Protein AF-A0AAF0U3X6-F1 (afdb_monomer)

Structure (mmCIF, N/CA/C/O backbone):
data_AF-A0AAF0U3X6-F1
#
_entry.id   AF-A0AAF0U3X6-F1
#
loop_
_atom_site.group_PDB
_atom_site.id
_atom_site.type_symbol
_atom_site.label_atom_id
_atom_site.label_alt_id
_atom_site.label_comp_id
_atom_site.label_asym_id
_atom_site.label_entity_id
_atom_site.label_seq_id
_atom_site.pdbx_PDB_ins_code
_atom_site.Cartn_x
_atom_site.Cartn_y
_atom_site.Cartn_z
_atom_site.occupancy
_atom_site.B_iso_or_equiv
_atom_site.auth_seq_id
_atom_site.auth_comp_id
_atom_site.auth_asym_id
_atom_site.auth_atom_id
_atom_site.pdbx_PDB_model_num
ATOM 1 N N . ILE A 1 1 ? 3.322 -5.141 -9.327 1.00 77.50 1 ILE A N 1
ATOM 2 C CA . ILE A 1 1 ? 2.158 -4.345 -8.854 1.00 77.50 1 ILE A CA 1
ATOM 3 C C . ILE A 1 1 ? 1.237 -5.150 -7.922 1.00 77.50 1 ILE A C 1
ATOM 5 O O . ILE A 1 1 ? 1.153 -4.743 -6.769 1.00 77.50 1 ILE A O 1
ATOM 9 N N . PRO A 1 2 ? 0.627 -6.298 -8.307 1.00 89.88 2 PRO A N 1
ATOM 10 C CA . PRO A 1 2 ? -0.294 -7.027 -7.414 1.00 89.88 2 PRO A CA 1
ATOM 11 C C . PRO A 1 2 ? 0.332 -7.448 -6.077 1.00 89.88 2 PRO A C 1
ATOM 13 O O . PRO A 1 2 ? -0.291 -7.301 -5.031 1.00 89.88 2 PRO A O 1
ATOM 16 N N . GLY A 1 3 ? 1.597 -7.887 -6.099 1.00 92.31 3 GLY A N 1
ATOM 17 C CA . GLY A 1 3 ? 2.333 -8.237 -4.881 1.00 92.31 3 GLY A CA 1
ATOM 18 C C . GLY A 1 3 ? 2.521 -7.056 -3.921 1.00 92.31 3 GLY A C 1
ATOM 19 O O . GLY A 1 3 ? 2.275 -7.204 -2.731 1.00 92.31 3 GLY A O 1
ATOM 20 N N . ALA A 1 4 ? 2.885 -5.872 -4.426 1.00 92.50 4 ALA A N 1
ATOM 21 C CA . ALA A 1 4 ? 3.073 -4.688 -3.584 1.00 92.50 4 ALA A CA 1
ATOM 22 C C . ALA A 1 4 ? 1.753 -4.232 -2.934 1.00 92.50 4 ALA A C 1
ATOM 24 O O . ALA A 1 4 ? 1.737 -3.895 -1.752 1.00 92.50 4 ALA A O 1
ATOM 25 N N . ILE A 1 5 ? 0.637 -4.305 -3.673 1.00 93.75 5 ILE A N 1
ATOM 26 C CA . ILE A 1 5 ? -0.707 -4.009 -3.149 1.00 93.75 5 ILE A CA 1
ATOM 27 C C . ILE A 1 5 ? -1.077 -4.996 -2.039 1.00 93.75 5 ILE A C 1
ATOM 29 O O . ILE A 1 5 ? -1.481 -4.577 -0.955 1.00 93.75 5 ILE A O 1
ATOM 33 N N . TRP A 1 6 ? -0.906 -6.299 -2.289 1.00 97.44 6 TRP A N 1
ATOM 34 C CA . TRP A 1 6 ? -1.184 -7.341 -1.300 1.00 97.44 6 TRP A CA 1
ATOM 35 C C . TRP A 1 6 ? -0.400 -7.114 -0.005 1.00 97.44 6 TRP A C 1
ATOM 37 O O . TRP A 1 6 ? -0.982 -7.110 1.079 1.00 97.44 6 TRP A O 1
ATOM 47 N N . TRP A 1 7 ? 0.905 -6.858 -0.112 1.00 96.69 7 TRP A N 1
ATOM 48 C CA . TRP A 1 7 ? 1.764 -6.613 1.044 1.00 96.69 7 TRP A CA 1
ATOM 49 C C . TRP A 1 7 ? 1.421 -5.328 1.795 1.00 96.69 7 TRP A C 1
ATOM 51 O O . TRP A 1 7 ? 1.399 -5.340 3.026 1.00 96.69 7 TRP A O 1
ATOM 61 N N . ALA A 1 8 ? 1.117 -4.235 1.091 1.00 96.44 8 ALA A N 1
ATOM 62 C CA . ALA A 1 8 ? 0.713 -2.983 1.726 1.00 96.44 8 ALA A CA 1
ATOM 63 C C . ALA A 1 8 ? -0.590 -3.144 2.528 1.00 96.44 8 ALA A C 1
ATOM 65 O O . ALA A 1 8 ? -0.670 -2.692 3.671 1.00 96.44 8 ALA A O 1
ATOM 66 N N . VAL A 1 9 ? -1.583 -3.846 1.969 1.00 96.75 9 VAL A N 1
ATOM 67 C CA . VAL A 1 9 ? -2.855 -4.135 2.651 1.00 96.75 9 VAL A CA 1
ATOM 68 C C . VAL A 1 9 ? -2.657 -5.091 3.826 1.00 96.75 9 VAL A C 1
ATOM 70 O O . VAL A 1 9 ? -3.221 -4.871 4.898 1.00 96.75 9 VAL A O 1
ATOM 73 N N . TRP A 1 10 ? -1.846 -6.137 3.653 1.00 97.88 10 TRP A N 1
ATOM 74 C CA . TRP A 1 10 ? -1.513 -7.074 4.726 1.00 97.88 10 TRP A CA 1
ATOM 75 C C . TRP A 1 10 ? -0.843 -6.360 5.905 1.00 97.88 10 TRP A C 1
ATOM 77 O O . TRP A 1 10 ? -1.251 -6.555 7.049 1.00 97.88 10 TRP A O 1
ATOM 87 N N . LYS A 1 11 ? 0.128 -5.478 5.630 1.00 97.12 11 LYS A N 1
ATOM 88 C CA . LYS A 1 11 ? 0.819 -4.695 6.660 1.00 97.12 11 LYS A CA 1
ATOM 89 C C . LYS A 1 11 ? -0.147 -3.783 7.413 1.00 97.12 11 LYS A C 1
ATOM 91 O O . LYS A 1 11 ? -0.167 -3.825 8.636 1.00 97.12 11 LYS A O 1
ATOM 96 N N . GLU A 1 12 ? -0.983 -3.025 6.701 1.00 97.69 12 GLU A N 1
ATOM 97 C CA . GLU A 1 12 ? -1.982 -2.147 7.327 1.00 97.69 12 GLU A CA 1
ATOM 98 C C . GLU A 1 12 ? -2.951 -2.929 8.222 1.00 97.69 12 GLU A C 1
ATOM 100 O O . GLU A 1 12 ? -3.220 -2.526 9.351 1.00 97.69 12 GLU A O 1
ATOM 105 N N . ARG A 1 13 ? -3.446 -4.081 7.754 1.00 97.44 13 ARG A N 1
ATOM 106 C CA . ARG A 1 13 ? -4.317 -4.945 8.558 1.00 97.44 13 ARG A CA 1
ATOM 107 C C . ARG A 1 13 ? -3.644 -5.411 9.845 1.00 97.44 13 ARG A C 1
ATOM 109 O O . ARG A 1 13 ? -4.276 -5.374 10.895 1.00 97.44 13 ARG A O 1
ATOM 116 N N . ASN A 1 14 ? -2.391 -5.853 9.773 1.00 98.12 14 ASN A N 1
ATOM 1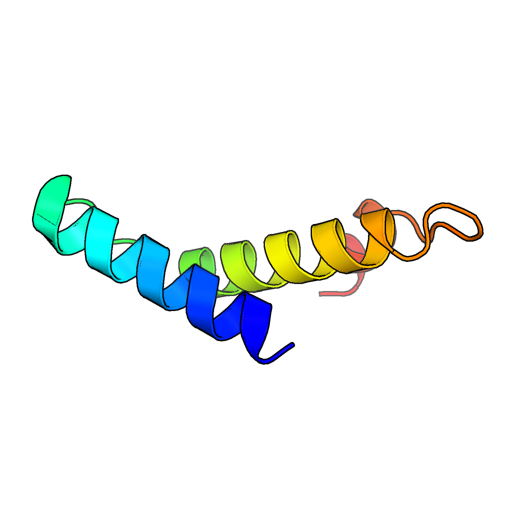17 C CA . ASN A 1 14 ? -1.676 -6.311 10.961 1.00 98.12 14 ASN A CA 1
ATOM 118 C C . ASN A 1 14 ? -1.416 -5.172 11.941 1.00 98.12 14 ASN A C 1
ATOM 120 O O . ASN A 1 14 ? -1.646 -5.353 13.131 1.00 98.12 14 ASN A O 1
ATOM 124 N N . SER A 1 15 ? -1.031 -3.991 11.461 1.00 97.94 15 SER A N 1
ATOM 125 C CA . SER A 1 15 ? -0.837 -2.842 12.345 1.00 97.94 15 SER A CA 1
ATOM 126 C C . SER A 1 15 ? -2.140 -2.417 13.034 1.00 97.94 15 SER A C 1
ATOM 128 O O . SER A 1 15 ? -2.122 -2.109 14.223 1.00 97.94 15 SER A O 1
ATOM 130 N N . ARG A 1 16 ? -3.300 -2.517 12.368 1.00 96.88 16 ARG A N 1
ATOM 131 C CA . ARG A 1 16 ? -4.601 -2.302 13.032 1.00 96.88 16 ARG A CA 1
ATOM 132 C C . ARG A 1 16 ? -4.898 -3.363 14.092 1.00 96.88 16 ARG A C 1
ATOM 134 O O . ARG A 1 16 ? -5.325 -3.021 15.188 1.00 96.88 16 ARG A O 1
ATOM 141 N N . CYS A 1 17 ? -4.684 -4.640 13.773 1.00 97.56 17 CYS A N 1
ATOM 142 C CA . CYS A 1 17 ? -5.043 -5.755 14.655 1.00 97.56 17 CYS A CA 1
ATOM 143 C C . CYS A 1 17 ? -4.104 -5.925 15.856 1.00 97.56 17 CYS A C 1
ATOM 145 O O . CYS A 1 17 ? -4.568 -6.284 16.933 1.00 97.56 17 CYS A O 1
ATOM 147 N N . PHE A 1 18 ? -2.802 -5.714 15.668 1.00 98.06 18 PHE A N 1
ATOM 148 C CA . PHE A 1 18 ? -1.778 -6.060 16.658 1.00 98.06 18 PHE A CA 1
ATOM 149 C C . PHE A 1 18 ? -1.101 -4.842 17.285 1.00 98.06 18 PHE A C 1
ATOM 151 O O . PHE A 1 18 ? -0.562 -4.953 18.381 1.00 98.06 18 PHE A O 1
ATOM 158 N N . GLU A 1 19 ? -1.140 -3.687 16.619 1.00 97.25 19 GLU A N 1
ATOM 159 C CA . GLU A 1 19 ? -0.462 -2.468 17.082 1.00 97.25 19 GLU A CA 1
ATOM 160 C C . GLU A 1 19 ? -1.450 -1.331 17.395 1.00 97.25 19 GLU A C 1
ATOM 162 O O . GLU A 1 19 ? -1.045 -0.295 17.913 1.00 97.25 19 GLU A O 1
ATOM 167 N N . SER A 1 20 ? -2.747 -1.502 17.097 1.00 96.81 20 SER A N 1
ATOM 168 C CA . SER A 1 20 ? -3.771 -0.450 17.201 1.00 96.81 20 SER A CA 1
ATOM 169 C C . SER A 1 20 ? -3.418 0.827 16.416 1.00 96.81 20 SER A C 1
ATOM 171 O O . SER A 1 20 ? -3.866 1.926 16.754 1.00 96.81 20 SER A O 1
ATOM 173 N N . ILE A 1 21 ? -2.618 0.694 15.355 1.00 96.62 21 ILE A N 1
ATOM 174 C CA . ILE A 1 21 ? -2.245 1.794 14.466 1.00 96.62 21 ILE A CA 1
ATOM 175 C C . ILE A 1 21 ? -3.183 1.776 13.264 1.00 96.62 21 ILE A C 1
ATOM 177 O O . ILE A 1 21 ? -3.257 0.784 12.540 1.00 96.62 21 ILE A O 1
ATOM 181 N N . GLU A 1 22 ? -3.845 2.901 13.009 1.00 96.31 22 GLU A N 1
ATOM 182 C CA . GLU A 1 22 ? -4.647 3.106 11.807 1.00 96.31 22 GLU A CA 1
ATOM 183 C C . GLU A 1 22 ? -4.035 4.217 10.953 1.00 96.31 22 GLU A C 1
ATOM 185 O O . GLU A 1 22 ? -3.953 5.377 11.366 1.00 96.31 22 GLU A O 1
ATOM 190 N N . ASN A 1 23 ? -3.584 3.869 9.747 1.00 96.25 23 ASN A N 1
ATOM 191 C CA . ASN A 1 23 ? -3.065 4.856 8.812 1.00 96.25 23 ASN A CA 1
ATOM 192 C C . ASN A 1 23 ? -4.182 5.364 7.902 1.00 96.25 23 ASN A C 1
ATOM 194 O O . ASN A 1 23 ? -5.066 4.619 7.472 1.00 96.25 23 ASN A O 1
ATOM 198 N N . ASN A 1 24 ? -4.099 6.643 7.530 1.00 96.56 24 ASN A N 1
ATOM 199 C CA . ASN A 1 24 ? -4.958 7.163 6.477 1.00 96.56 24 ASN A CA 1
ATOM 200 C C . ASN A 1 24 ? -4.658 6.468 5.133 1.00 96.56 24 ASN A C 1
ATOM 202 O O . ASN A 1 24 ? -3.554 5.973 4.882 1.00 96.56 24 ASN A O 1
ATOM 206 N N . VAL A 1 25 ? -5.645 6.478 4.237 1.00 95.38 25 VAL A N 1
ATOM 207 C CA . VAL A 1 25 ? -5.554 5.804 2.933 1.00 95.38 25 VAL A CA 1
ATOM 208 C C . VAL A 1 25 ? -4.380 6.321 2.092 1.00 95.38 25 VAL A C 1
ATOM 210 O O . VAL A 1 25 ? -3.767 5.541 1.365 1.00 95.38 25 VAL A O 1
ATOM 213 N N . GLN A 1 26 ? -4.023 7.605 2.198 1.00 95.44 26 GLN A N 1
ATOM 214 C CA . GLN A 1 26 ? -2.911 8.179 1.430 1.00 95.44 26 GLN A CA 1
ATOM 215 C C . GLN A 1 26 ? -1.561 7.596 1.857 1.00 95.44 26 GLN A C 1
ATOM 217 O O . GLN A 1 26 ? -0.751 7.229 1.011 1.00 95.44 26 GLN A O 1
ATOM 222 N N . LYS A 1 27 ? -1.342 7.405 3.160 1.00 95.25 27 LYS A N 1
ATOM 223 C CA . LYS A 1 27 ? -0.136 6.766 3.695 1.00 95.25 27 LYS A CA 1
ATOM 224 C C . LYS A 1 27 ? -0.046 5.295 3.290 1.00 95.25 27 LYS A C 1
ATOM 226 O O . LYS A 1 27 ? 1.036 4.824 2.953 1.00 95.25 27 LYS A O 1
ATOM 231 N N . VAL A 1 28 ? -1.171 4.577 3.252 1.00 96.25 28 VAL A N 1
ATOM 232 C CA . VAL A 1 28 ? -1.209 3.187 2.756 1.00 96.25 28 VAL A CA 1
ATOM 233 C C . VAL A 1 28 ? -0.848 3.126 1.266 1.00 96.25 28 VAL A C 1
ATOM 235 O O . VAL A 1 28 ? -0.042 2.284 0.867 1.00 96.25 28 VAL A O 1
ATOM 238 N N . LYS A 1 29 ? -1.374 4.049 0.447 1.00 94.62 29 LYS A N 1
ATOM 239 C CA . LYS A 1 29 ? -1.014 4.171 -0.976 1.00 94.62 29 LYS A CA 1
ATOM 240 C C . LYS A 1 29 ? 0.470 4.481 -1.164 1.00 94.62 29 LYS A C 1
ATOM 242 O O . LYS A 1 29 ? 1.126 3.797 -1.944 1.00 94.62 29 LYS A O 1
ATOM 247 N N . LEU A 1 30 ? 1.008 5.445 -0.418 1.00 94.56 30 LEU A N 1
ATOM 248 C CA . LEU A 1 30 ? 2.427 5.794 -0.474 1.00 94.56 30 LEU A CA 1
ATOM 249 C C . LEU A 1 30 ? 3.311 4.596 -0.107 1.00 94.56 30 LEU A C 1
ATOM 251 O O . LEU A 1 30 ? 4.239 4.276 -0.841 1.00 94.56 30 LE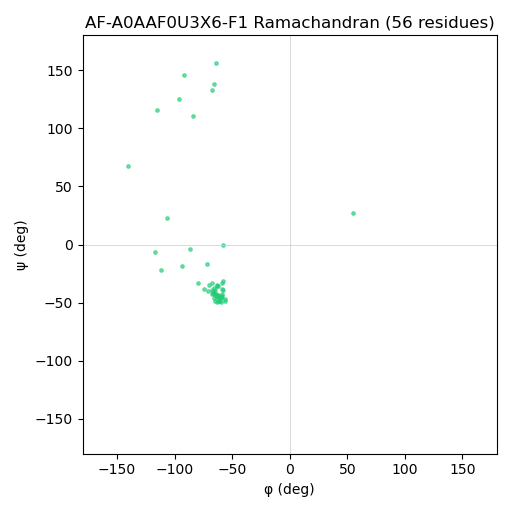U A O 1
ATOM 255 N N . ASN A 1 31 ? 2.978 3.869 0.965 1.00 94.31 31 ASN A N 1
ATOM 256 C CA . ASN A 1 31 ? 3.694 2.649 1.349 1.00 94.31 31 ASN A CA 1
ATOM 257 C C . ASN A 1 31 ? 3.675 1.587 0.236 1.00 94.31 31 ASN A C 1
ATOM 259 O O . ASN A 1 31 ? 4.680 0.914 0.017 1.00 94.31 31 ASN A O 1
ATOM 263 N N . CYS A 1 32 ? 2.557 1.444 -0.483 1.00 95.62 32 CYS A N 1
ATOM 264 C CA . CYS A 1 32 ? 2.461 0.548 -1.634 1.00 95.62 32 CYS A CA 1
ATOM 265 C C . CYS A 1 32 ? 3.373 0.986 -2.791 1.00 95.62 32 CYS A C 1
ATOM 267 O O . CYS A 1 32 ? 4.028 0.139 -3.398 1.00 95.62 32 CYS A O 1
ATOM 269 N N . ILE A 1 33 ? 3.414 2.285 -3.102 1.00 93.44 33 ILE A N 1
ATOM 270 C CA . ILE A 1 33 ? 4.261 2.841 -4.168 1.00 93.44 33 ILE A CA 1
ATOM 271 C C . ILE A 1 33 ? 5.737 2.660 -3.811 1.00 93.44 33 ILE A C 1
ATOM 273 O O . ILE A 1 33 ? 6.488 2.115 -4.614 1.00 93.44 33 ILE A O 1
ATOM 277 N N . LEU A 1 34 ? 6.139 3.019 -2.589 1.00 91.31 34 LEU A N 1
ATOM 278 C CA . LEU A 1 34 ? 7.513 2.846 -2.111 1.00 91.31 34 LEU A CA 1
ATOM 279 C C . LEU A 1 34 ? 7.952 1.380 -2.155 1.00 91.31 34 LEU A C 1
ATOM 281 O O . LEU A 1 34 ? 9.055 1.085 -2.605 1.00 91.31 34 LEU A O 1
ATOM 285 N N . LEU A 1 35 ? 7.080 0.454 -1.745 1.00 91.38 35 LEU A N 1
ATOM 286 C CA . LEU A 1 35 ? 7.363 -0.978 -1.813 1.00 91.38 35 LEU A CA 1
ATOM 287 C C . LEU A 1 35 ? 7.528 -1.461 -3.259 1.00 91.38 35 LEU A C 1
ATOM 289 O O . LEU A 1 35 ? 8.445 -2.225 -3.553 1.00 91.38 35 LEU A O 1
ATOM 293 N N . LEU A 1 36 ? 6.656 -1.009 -4.165 1.00 90.62 36 LEU A N 1
ATOM 294 C CA . LEU A 1 36 ? 6.745 -1.340 -5.584 1.00 90.62 36 LEU A CA 1
ATOM 295 C C . LEU A 1 36 ? 8.057 -0.834 -6.188 1.00 90.62 36 LEU A C 1
ATOM 297 O O . LE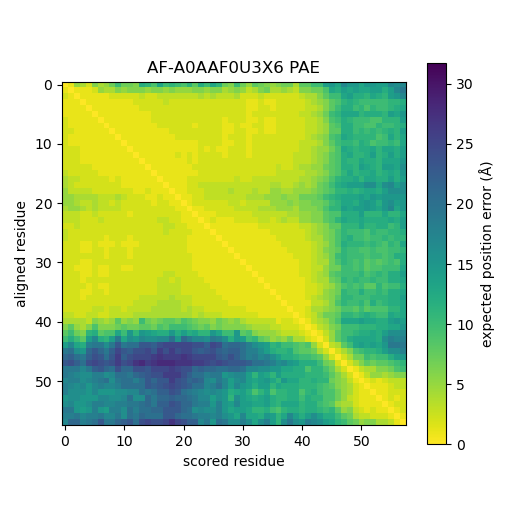U A 1 36 ? 8.743 -1.597 -6.859 1.00 90.62 36 LEU A O 1
ATOM 301 N N . VAL A 1 37 ? 8.404 0.427 -5.931 1.00 88.56 37 VAL A N 1
ATOM 302 C CA . VAL A 1 37 ? 9.630 1.055 -6.432 1.00 88.56 37 VAL A CA 1
ATOM 303 C C . VAL A 1 37 ? 10.864 0.354 -5.872 1.00 88.56 37 VAL A C 1
ATOM 305 O O . VAL A 1 37 ? 11.767 0.029 -6.634 1.00 88.56 37 VAL A O 1
ATOM 308 N N . PHE A 1 38 ? 10.887 0.053 -4.573 1.00 87.12 38 PHE A N 1
ATOM 309 C CA . PHE A 1 38 ? 11.979 -0.688 -3.943 1.00 87.12 38 PHE A CA 1
ATOM 310 C C . PHE A 1 38 ? 12.211 -2.044 -4.624 1.00 87.12 38 PHE A C 1
ATOM 312 O O . PHE A 1 38 ? 13.340 -2.367 -4.987 1.00 87.12 38 PHE A O 1
ATOM 319 N N . TRP A 1 39 ? 11.146 -2.810 -4.871 1.00 88.12 39 TRP A N 1
ATOM 320 C CA . TRP A 1 39 ? 11.259 -4.096 -5.560 1.00 88.12 39 TRP A CA 1
ATOM 321 C C . TRP A 1 39 ? 11.661 -3.962 -7.022 1.00 88.12 39 TRP A C 1
ATOM 323 O O . TRP A 1 39 ? 12.459 -4.764 -7.497 1.00 88.12 39 TRP A O 1
ATOM 333 N N . CYS A 1 40 ? 11.149 -2.956 -7.732 1.00 84.31 40 CYS A N 1
ATOM 334 C CA . CYS A 1 40 ? 11.601 -2.663 -9.085 1.00 84.31 40 CYS A CA 1
ATOM 335 C C . CYS A 1 40 ? 13.101 -2.347 -9.084 1.00 84.31 40 CYS A C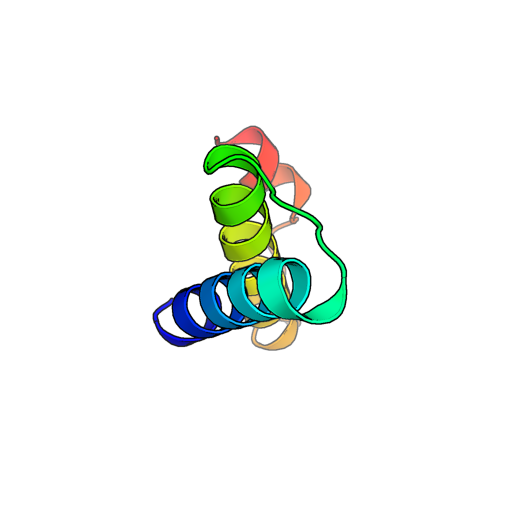 1
ATOM 337 O O . CYS A 1 40 ? 13.843 -2.985 -9.814 1.00 84.31 40 CYS A O 1
ATOM 339 N N . ASN A 1 41 ? 13.580 -1.458 -8.218 1.00 80.00 41 ASN A N 1
ATOM 340 C CA . ASN A 1 41 ? 15.000 -1.107 -8.159 1.00 80.00 41 ASN A CA 1
ATOM 341 C C . ASN A 1 41 ? 15.892 -2.288 -7.784 1.00 80.00 41 ASN A C 1
ATOM 343 O O . ASN A 1 41 ? 16.982 -2.426 -8.327 1.00 80.00 41 ASN A O 1
ATOM 347 N N . GLN A 1 42 ? 15.423 -3.175 -6.908 1.00 78.44 42 GLN A N 1
ATOM 348 C CA . GLN A 1 42 ? 16.156 -4.391 -6.574 1.00 78.44 42 GLN A CA 1
ATOM 349 C C . GLN A 1 42 ? 16.234 -5.371 -7.760 1.00 78.44 42 GLN A 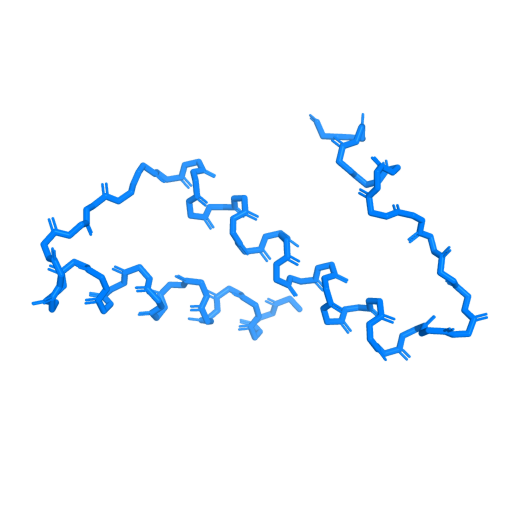C 1
ATOM 351 O O . GLN A 1 42 ? 17.238 -6.061 -7.914 1.00 78.44 42 GLN A O 1
ATOM 356 N N . LEU A 1 43 ? 15.206 -5.417 -8.615 1.00 68.25 43 LEU A N 1
AT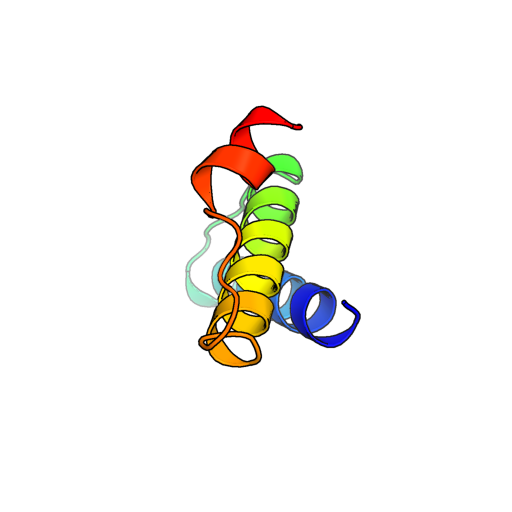OM 357 C CA . LEU A 1 43 ? 15.181 -6.234 -9.835 1.00 68.25 43 LEU A CA 1
ATOM 358 C C . LEU A 1 43 ? 15.957 -5.598 -11.002 1.00 68.25 43 LEU A C 1
ATOM 360 O O . LEU A 1 43 ? 16.554 -6.317 -11.797 1.00 68.25 43 LEU A O 1
ATOM 364 N N . TYR A 1 44 ? 15.959 -4.267 -11.095 1.00 62.00 44 TYR A N 1
ATOM 365 C CA . TYR A 1 44 ? 16.542 -3.479 -12.188 1.00 62.00 44 TYR A CA 1
ATOM 366 C C . TYR A 1 44 ? 17.841 -2.768 -11.786 1.00 62.00 44 TYR A C 1
ATOM 368 O O . TYR A 1 44 ? 18.223 -1.792 -12.421 1.00 62.00 44 TYR A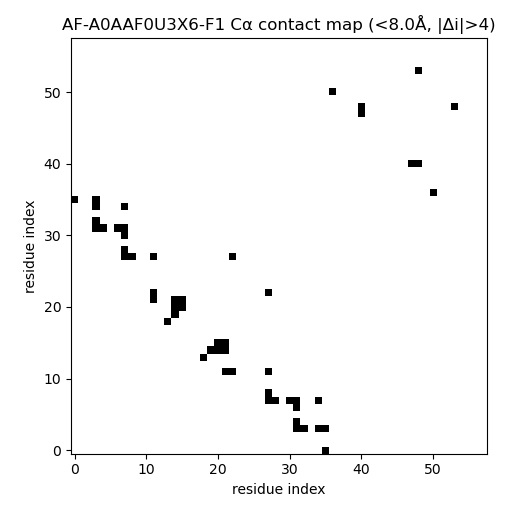 O 1
ATOM 376 N N . SER A 1 45 ? 18.551 -3.253 -10.762 1.00 59.50 45 SER A N 1
ATOM 377 C CA . SER A 1 45 ? 19.759 -2.623 -10.193 1.00 59.50 45 SER A CA 1
ATOM 378 C C . SER A 1 45 ? 20.926 -2.397 -11.182 1.00 59.50 45 SER A C 1
ATOM 380 O O . SER A 1 45 ? 21.953 -1.860 -10.772 1.00 59.50 45 SER A O 1
ATOM 382 N N . ASN A 1 46 ? 20.789 -2.770 -12.459 1.00 56.72 46 ASN A N 1
ATOM 383 C CA . ASN A 1 46 ? 21.743 -2.449 -13.523 1.00 56.72 46 ASN A CA 1
ATOM 384 C C . ASN A 1 46 ? 21.399 -1.159 -14.304 1.00 56.72 46 ASN A C 1
ATOM 386 O O . ASN A 1 46 ? 22.302 -0.602 -14.912 1.00 56.72 46 ASN A O 1
ATOM 390 N N . ASP A 1 47 ? 20.156 -0.659 -14.247 1.00 57.50 47 ASP A N 1
ATOM 391 C CA . ASP A 1 47 ? 19.675 0.545 -14.952 1.00 57.50 47 ASP A CA 1
ATOM 392 C C . ASP A 1 47 ? 18.734 1.349 -14.027 1.00 57.50 47 ASP A C 1
ATOM 394 O O . ASP A 1 47 ? 17.514 1.378 -14.199 1.00 57.50 47 ASP A O 1
ATOM 398 N N . THR A 1 48 ? 19.256 1.942 -12.950 1.00 58.22 48 THR A N 1
ATOM 399 C CA . THR A 1 48 ? 18.395 2.533 -11.911 1.00 58.22 48 THR A CA 1
ATOM 400 C C . THR A 1 48 ? 17.942 3.952 -12.256 1.00 58.22 48 THR A C 1
ATOM 402 O O . THR A 1 48 ? 18.729 4.896 -12.180 1.00 58.22 48 THR A O 1
ATOM 405 N N . VAL A 1 49 ? 16.648 4.113 -12.538 1.00 60.09 49 VAL A N 1
ATOM 406 C CA . VAL A 1 49 ? 15.939 5.395 -12.392 1.00 60.09 49 VAL A CA 1
ATOM 407 C C . VAL A 1 49 ? 15.866 5.738 -10.899 1.00 60.09 49 VAL A C 1
ATOM 409 O O . VAL A 1 49 ? 15.542 4.881 -10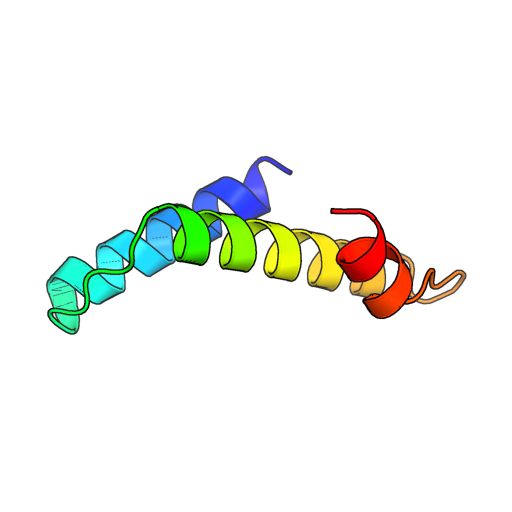.072 1.00 60.09 49 VAL A O 1
ATOM 412 N N . SER A 1 50 ? 16.200 6.978 -10.536 1.00 66.81 50 SER A N 1
ATOM 413 C CA . SER A 1 50 ? 16.238 7.420 -9.141 1.00 66.81 50 SER A CA 1
ATOM 414 C C . SER A 1 50 ? 14.835 7.415 -8.526 1.00 66.81 50 SER A C 1
ATOM 416 O O . SER A 1 50 ? 13.864 7.853 -9.136 1.00 66.81 50 SER A O 1
ATOM 418 N N . ILE A 1 51 ? 14.722 6.956 -7.274 1.00 63.22 51 ILE A N 1
ATOM 419 C CA . ILE A 1 51 ? 13.466 6.995 -6.497 1.00 63.22 51 ILE A CA 1
ATOM 420 C C . ILE A 1 51 ? 12.949 8.433 -6.360 1.00 63.22 51 ILE A C 1
ATOM 422 O O . ILE A 1 51 ? 11.740 8.645 -6.307 1.00 63.22 51 ILE A O 1
ATOM 426 N N . ILE A 1 52 ? 13.866 9.403 -6.320 1.00 64.75 52 ILE A N 1
ATOM 427 C CA . ILE A 1 52 ? 13.554 10.832 -6.226 1.00 64.75 52 ILE A CA 1
ATOM 428 C C . ILE A 1 52 ? 12.765 11.273 -7.465 1.00 64.75 52 ILE A C 1
ATOM 430 O O . ILE A 1 52 ? 11.710 11.873 -7.312 1.00 64.75 52 ILE A O 1
ATOM 434 N N . ASP A 1 53 ? 13.180 10.849 -8.662 1.00 68.12 53 ASP A N 1
ATOM 435 C CA . ASP A 1 53 ? 12.513 11.216 -9.920 1.00 68.12 53 ASP A CA 1
ATOM 436 C C . ASP A 1 53 ? 11.073 10.682 -9.989 1.00 68.12 53 ASP A C 1
ATOM 438 O O . ASP A 1 53 ? 10.174 11.328 -10.523 1.00 68.12 53 ASP A O 1
ATOM 442 N N . VA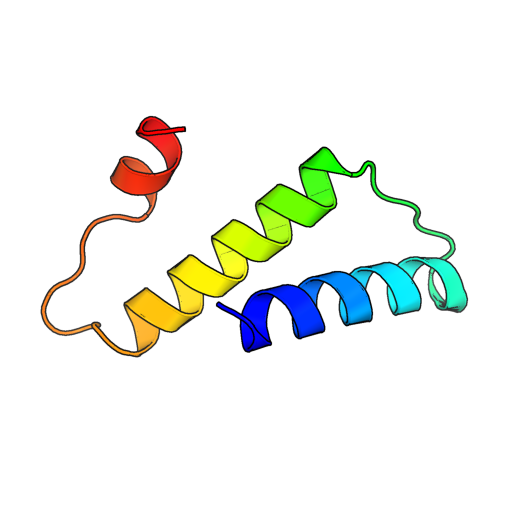L A 1 54 ? 10.831 9.495 -9.421 1.00 67.12 54 VAL A N 1
ATOM 443 C CA . VAL A 1 54 ? 9.482 8.913 -9.346 1.00 67.12 54 VAL A CA 1
ATOM 444 C C . VAL A 1 54 ? 8.615 9.673 -8.344 1.00 67.12 54 VAL A C 1
ATOM 446 O O . VAL A 1 54 ? 7.436 9.896 -8.609 1.00 67.12 54 VAL A O 1
ATOM 449 N N . LEU A 1 55 ? 9.181 10.072 -7.205 1.00 65.75 55 LEU A N 1
ATOM 450 C CA . LEU A 1 55 ? 8.457 10.822 -6.177 1.00 65.75 55 LEU A CA 1
ATOM 451 C C . LEU A 1 55 ? 8.134 12.252 -6.622 1.00 65.75 55 LEU A C 1
ATOM 453 O O . LEU A 1 55 ? 7.049 12.726 -6.310 1.00 65.75 55 LEU A O 1
ATOM 457 N N . ASP A 1 56 ? 9.017 12.889 -7.390 1.00 71.81 56 ASP A N 1
ATOM 458 C CA . ASP A 1 56 ? 8.797 14.225 -7.959 1.00 71.81 56 ASP A CA 1
ATOM 459 C C . ASP A 1 56 ? 7.752 14.228 -9.094 1.00 71.81 56 ASP A C 1
ATOM 461 O O . ASP A 1 56 ? 7.232 15.280 -9.463 1.00 71.81 56 ASP A O 1
ATOM 465 N N . SER A 1 57 ? 7.428 13.060 -9.659 1.00 66.81 57 SER A N 1
ATOM 466 C CA . SER A 1 57 ? 6.452 12.917 -10.751 1.00 66.81 57 SER A CA 1
ATOM 467 C C . SER A 1 57 ? 4.988 12.757 -10.304 1.00 66.81 57 SER A C 1
ATOM 469 O O . SER A 1 57 ? 4.102 12.682 -11.160 1.00 66.81 57 SER A O 1
ATOM 471 N N . ILE A 1 58 ? 4.727 12.675 -8.992 1.00 57.38 58 ILE A N 1
ATOM 472 C CA . ILE A 1 58 ? 3.400 12.453 -8.380 1.00 57.38 58 ILE A CA 1
ATOM 473 C C . ILE A 1 58 ? 2.914 13.729 -7.695 1.00 57.38 58 ILE A C 1
ATOM 475 O O . ILE A 1 58 ? 1.717 14.055 -7.878 1.00 57.38 58 ILE A O 1
#

Secondary structure (DSSP, 8-state):
-HHHHHHHHHHHHHHHHHH-----HHHHHHHHHHHHHHHHHHHSTTS---HHHHHHT-

Foldseek 3Di:
DVVLLVVLVVVQVCCCVPVVDHDDPVVSVVSSVVSVLVVVCVVPVVDDDDPVVVVVVD

Organism: Solanum verrucosum (NCBI:txid315347)

Solvent-accessible surface area (backbone atoms only — not comparable to full-atom values): 3430 Å² total; per-residue (Å²): 107,72,66,29,50,52,51,36,52,52,50,51,52,46,33,41,76,76,65,73,44,81,77,56,70,68,59,48,50,50,52,22,50,54,48,39,51,52,53,48,44,70,73,38,68,88,69,70,78,57,71,63,63,59,61,74,72,111

Nearest PDB structures (foldseek):
  4ne1-assembly1_K  TM=4.667E-01  e=7.825E+00  Homo sapiens

Radius of gyration: 13.04 Å; Cα contacts (8 Å, |Δi|>4): 27; chains: 1; bounding box: 27×22×32 Å

pLDDT: mean 85.18, std 14.38, range [56.72, 98.12]

Sequence (58 aa):
IPGAIWWAVWKERNSRCFESIENNVQKVKLNCILLLVFWCNQLYSNDTVSIIDVLDSI

Mean predicted aligned error: 7.18 Å